Protein AF-A0A357V7M5-F1 (afdb_monomer_lite)

pLDDT: mean 88.06, std 12.11, range [58.19, 98.12]

Secondary structure (DSSP, 8-state):
-PPPPSHHHHHHHHHHHHHHHHHHHHTT--THHHHHHHHHHHHHHHHHHHHHHHHHHHH----HHHHHHHT-

Sequence (72 aa):
MVEPSKWPLVGSVAALITACGSIWFMHGGPWYLMAAGFVIMFYTFFGWWKDVIAESLARKYHTDVVSHGLRV

Foldseek 3Di:
DDDDDPLVVLLVVLVVQLVVLVVQVVVVHDNVSNVVSVVSNVVSVVVVVVVVVCCVPPVVPCDVVNCVVVPD

Radius of gyration: 16.61 Å; chains: 1; bounding box: 32×21×43 Å

Structure (mmCIF, N/CA/C/O backbone):
data_AF-A0A357V7M5-F1
#
_entry.id   AF-A0A357V7M5-F1
#
loop_
_atom_site.group_PDB
_atom_site.id
_atom_site.type_symbol
_atom_site.label_atom_id
_atom_site.label_alt_id
_atom_site.label_comp_id
_atom_site.label_asym_id
_atom_site.label_entity_id
_atom_site.label_seq_id
_atom_site.pdbx_PDB_ins_code
_atom_site.Cartn_x
_atom_site.Cartn_y
_atom_site.Cartn_z
_atom_site.occupancy
_atom_site.B_iso_or_equiv
_atom_site.auth_seq_id
_atom_site.auth_comp_id
_atom_site.auth_asym_id
_atom_site.auth_atom_id
_atom_site.pdbx_PDB_model_num
ATOM 1 N N . MET A 1 1 ? -6.689 2.949 23.920 1.00 58.19 1 MET A N 1
ATOM 2 C CA . MET A 1 1 ? -5.471 3.089 23.094 1.00 58.19 1 MET A CA 1
ATOM 3 C C . MET A 1 1 ? -5.560 2.030 22.015 1.00 58.19 1 MET A C 1
ATOM 5 O O . MET A 1 1 ? -5.914 0.908 22.355 1.00 58.19 1 MET A O 1
ATOM 9 N N . VAL A 1 2 ? -5.343 2.403 20.754 1.00 61.53 2 VAL A N 1
ATOM 10 C CA . VAL A 1 2 ? -5.428 1.476 19.614 1.00 61.53 2 VAL A CA 1
ATOM 11 C C . VAL A 1 2 ? -4.321 0.429 19.750 1.00 61.53 2 VAL A C 1
ATOM 13 O O . VAL A 1 2 ? -3.199 0.762 20.138 1.00 61.53 2 VAL A O 1
ATOM 16 N N . GLU A 1 3 ? -4.638 -0.834 19.479 1.00 77.31 3 GLU A N 1
ATOM 17 C CA . GLU A 1 3 ? -3.641 -1.905 19.479 1.00 77.31 3 GLU A CA 1
ATOM 18 C C . GLU A 1 3 ? -2.603 -1.664 18.369 1.00 77.31 3 GLU A C 1
ATOM 20 O O . GLU A 1 3 ? -2.942 -1.133 17.307 1.00 77.31 3 GLU A O 1
ATOM 25 N N . PRO A 1 4 ? -1.327 -2.027 18.582 1.00 80.62 4 PRO A N 1
ATOM 26 C CA . PRO A 1 4 ? -0.295 -1.833 17.573 1.00 80.62 4 PRO A CA 1
ATOM 27 C C . PRO A 1 4 ? -0.684 -2.531 16.262 1.00 80.62 4 PRO A C 1
ATOM 29 O O . PRO A 1 4 ? -0.821 -3.753 16.192 1.00 80.62 4 PRO A O 1
ATOM 32 N N . SER A 1 5 ? -0.862 -1.727 15.214 1.00 85.06 5 SER A N 1
ATOM 33 C CA . SER A 1 5 ? -1.240 -2.190 13.884 1.00 85.06 5 SER A CA 1
ATOM 34 C C . SER A 1 5 ? -0.005 -2.475 13.036 1.00 85.06 5 SER A C 1
ATOM 36 O O . SER A 1 5 ? 0.972 -1.728 13.035 1.00 85.06 5 SER A O 1
ATOM 38 N N . LYS A 1 6 ? -0.078 -3.553 12.259 1.00 90.25 6 LYS A N 1
ATOM 39 C CA . LYS A 1 6 ? 0.936 -3.966 11.278 1.00 90.25 6 LYS A CA 1
ATOM 40 C C . LYS A 1 6 ? 0.831 -3.202 9.950 1.00 90.25 6 LYS A C 1
ATOM 42 O O . LYS A 1 6 ? 1.806 -3.140 9.204 1.00 90.25 6 LYS A O 1
ATOM 47 N N . TRP A 1 7 ? -0.321 -2.592 9.662 1.00 93.94 7 TRP A N 1
ATOM 48 C CA . TRP A 1 7 ? -0.597 -1.927 8.384 1.00 93.94 7 TRP A CA 1
ATOM 49 C C . TRP A 1 7 ? 0.321 -0.740 8.045 1.00 93.94 7 TRP A C 1
ATOM 51 O O . TRP A 1 7 ? 0.707 -0.647 6.882 1.00 93.94 7 TRP A O 1
ATOM 61 N N . PRO A 1 8 ? 0.761 0.116 8.993 1.00 93.75 8 PRO A N 1
ATOM 62 C CA . PRO A 1 8 ? 1.696 1.203 8.688 1.00 93.75 8 PRO A CA 1
ATOM 63 C C . PRO A 1 8 ? 3.034 0.716 8.110 1.00 93.75 8 PRO A C 1
ATOM 65 O O . PRO A 1 8 ? 3.563 1.310 7.168 1.00 93.75 8 PRO A O 1
ATOM 68 N N . LEU A 1 9 ? 3.567 -0.393 8.635 1.00 94.62 9 LEU A N 1
ATOM 69 C CA . LEU A 1 9 ? 4.821 -0.975 8.154 1.00 94.62 9 LEU A CA 1
ATOM 70 C C . LEU A 1 9 ? 4.640 -1.579 6.759 1.00 94.62 9 LEU A C 1
ATOM 72 O O . LEU A 1 9 ? 5.417 -1.285 5.852 1.00 94.62 9 LEU A O 1
ATOM 76 N N . VAL A 1 10 ? 3.585 -2.381 6.576 1.00 94.94 10 VAL A N 1
ATOM 77 C CA . VAL A 1 10 ? 3.275 -3.006 5.280 1.00 94.94 10 VAL A CA 1
ATOM 78 C C . VAL A 1 10 ? 3.016 -1.938 4.211 1.00 94.94 10 VAL A C 1
ATOM 80 O O . VAL A 1 10 ? 3.549 -2.043 3.109 1.00 94.94 10 VAL A O 1
ATOM 83 N N . GLY A 1 11 ? 2.293 -0.867 4.551 1.00 95.50 11 GLY A N 1
ATOM 84 C CA . GLY A 1 11 ? 2.031 0.262 3.656 1.00 95.50 11 GLY A CA 1
ATOM 85 C C . GLY A 1 11 ? 3.292 1.021 3.251 1.00 95.50 11 GLY A C 1
ATOM 86 O O . GLY A 1 11 ? 3.456 1.355 2.081 1.00 95.50 11 GLY A O 1
ATOM 87 N N . SER A 1 12 ? 4.225 1.228 4.184 1.00 96.50 12 SER A N 1
ATOM 88 C CA . SER A 1 12 ? 5.512 1.875 3.891 1.00 96.50 12 SER A CA 1
ATOM 89 C C . SER A 1 12 ? 6.354 1.054 2.908 1.00 96.50 12 SER A C 1
ATOM 91 O O . SER A 1 12 ? 6.907 1.596 1.951 1.00 96.50 12 SER A O 1
ATOM 93 N N . VAL A 1 13 ? 6.401 -0.270 3.091 1.00 97.12 13 VAL A N 1
ATOM 94 C CA . VAL A 1 13 ? 7.090 -1.183 2.165 1.00 97.12 13 VAL A CA 1
ATOM 95 C C . VAL A 1 13 ? 6.395 -1.209 0.801 1.00 97.12 13 VAL A C 1
ATOM 97 O O . VAL A 1 13 ? 7.065 -1.143 -0.229 1.00 97.12 13 VAL A O 1
ATOM 100 N N . ALA A 1 14 ? 5.059 -1.236 0.772 1.00 96.88 14 ALA A N 1
ATOM 101 C CA . ALA A 1 14 ? 4.286 -1.178 -0.466 1.00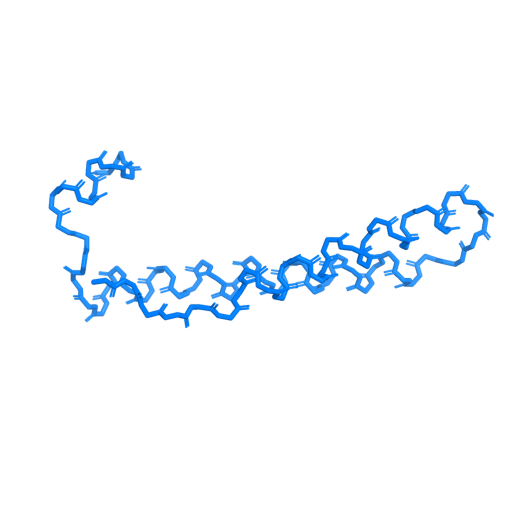 96.88 14 ALA A CA 1
ATOM 102 C C . ALA A 1 14 ? 4.556 0.114 -1.255 1.00 96.88 14 ALA A C 1
ATOM 104 O O . ALA A 1 14 ? 4.739 0.069 -2.475 1.00 96.88 14 ALA A O 1
ATOM 105 N N . ALA A 1 15 ? 4.631 1.258 -0.566 1.00 97.38 15 ALA A N 1
ATOM 106 C CA . ALA A 1 15 ? 4.956 2.550 -1.166 1.00 97.38 15 ALA A CA 1
ATOM 107 C C . ALA A 1 15 ? 6.351 2.545 -1.795 1.00 97.38 15 ALA A C 1
ATOM 109 O O . ALA A 1 15 ? 6.510 2.966 -2.941 1.00 97.38 15 ALA A O 1
ATOM 110 N N . LEU A 1 16 ? 7.343 2.005 -1.081 1.00 97.69 16 LEU A N 1
ATOM 111 C CA . LEU A 1 16 ? 8.713 1.906 -1.574 1.00 97.69 16 LEU A CA 1
ATOM 112 C C . LEU A 1 16 ? 8.803 1.031 -2.832 1.00 97.69 16 LEU A C 1
ATOM 114 O O . LEU A 1 16 ? 9.378 1.454 -3.833 1.00 97.69 16 LEU A O 1
ATOM 118 N N . ILE A 1 17 ? 8.189 -0.158 -2.813 1.00 97.38 17 ILE A N 1
ATOM 119 C CA . ILE A 1 17 ? 8.169 -1.068 -3.969 1.00 97.38 17 ILE A CA 1
ATOM 120 C C . ILE A 1 17 ? 7.479 -0.402 -5.162 1.00 97.38 17 ILE A C 1
ATOM 122 O O . ILE A 1 17 ? 7.980 -0.481 -6.282 1.00 97.38 17 ILE A O 1
ATOM 126 N N . THR A 1 18 ? 6.363 0.293 -4.928 1.00 97.94 18 THR A N 1
ATOM 127 C CA . THR A 1 18 ? 5.636 1.012 -5.983 1.00 97.94 18 THR A CA 1
ATOM 128 C C . THR A 1 18 ? 6.496 2.118 -6.593 1.00 97.94 18 THR A C 1
ATOM 130 O O . THR A 1 18 ? 6.562 2.224 -7.816 1.00 97.94 18 THR A O 1
ATOM 133 N N . ALA A 1 19 ? 7.200 2.908 -5.775 1.00 97.94 19 ALA A N 1
ATOM 134 C CA . ALA A 1 19 ? 8.083 3.970 -6.250 1.00 97.94 19 ALA A CA 1
ATOM 135 C C . ALA A 1 19 ? 9.255 3.410 -7.074 1.00 97.94 19 ALA A C 1
ATOM 137 O O . ALA A 1 19 ? 9.456 3.825 -8.215 1.00 97.94 19 ALA A O 1
ATOM 138 N N . CYS A 1 20 ? 9.978 2.415 -6.547 1.00 97.62 20 CYS A N 1
ATOM 139 C CA . CYS A 1 20 ? 11.079 1.765 -7.263 1.00 97.62 20 CYS A CA 1
ATOM 140 C C . CYS A 1 20 ? 10.604 1.090 -8.559 1.00 97.62 20 CYS A C 1
ATOM 142 O O . CYS A 1 20 ? 11.233 1.245 -9.604 1.00 97.62 20 CYS A O 1
ATOM 144 N N . GLY A 1 21 ? 9.474 0.381 -8.511 1.00 97.62 21 GLY A N 1
ATOM 145 C CA . GLY A 1 21 ? 8.862 -0.250 -9.677 1.00 97.62 21 GLY A CA 1
ATOM 146 C C . GLY A 1 21 ? 8.421 0.759 -10.735 1.00 97.62 21 GLY A C 1
ATOM 147 O O . GLY A 1 21 ? 8.622 0.512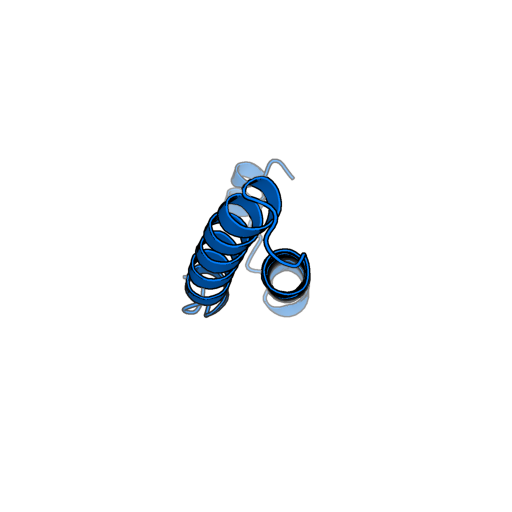 -11.921 1.00 97.62 21 GLY A O 1
ATOM 148 N N . SER A 1 22 ? 7.886 1.911 -10.323 1.00 97.62 22 SER A N 1
ATOM 149 C CA . SER A 1 22 ? 7.488 2.986 -11.24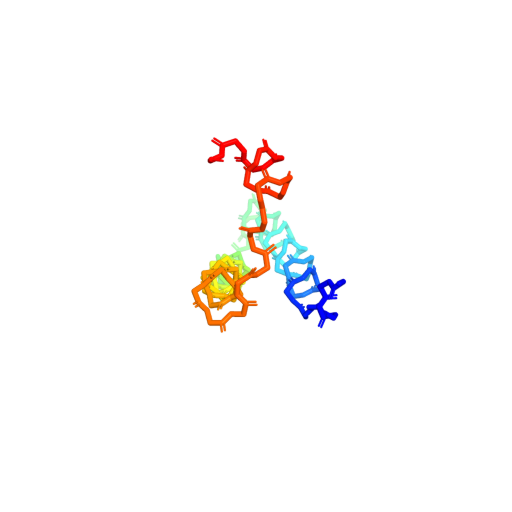2 1.00 97.62 22 SER A CA 1
ATOM 150 C C . SER A 1 22 ? 8.699 3.606 -11.932 1.00 97.62 22 SER A C 1
ATOM 152 O O . SER A 1 22 ? 8.692 3.758 -13.151 1.00 97.62 22 SER A O 1
ATOM 154 N N . ILE A 1 23 ? 9.766 3.899 -11.179 1.00 98.12 23 ILE A N 1
ATOM 155 C CA . ILE A 1 23 ? 11.024 4.406 -11.745 1.00 98.12 23 ILE A CA 1
ATOM 156 C C . ILE A 1 23 ? 11.576 3.407 -12.764 1.00 98.12 23 ILE A C 1
ATOM 158 O O . ILE A 1 23 ? 11.939 3.804 -13.870 1.00 98.12 23 ILE A O 1
ATOM 162 N N . TRP A 1 24 ? 11.605 2.115 -12.424 1.00 97.62 24 TRP A N 1
ATOM 163 C CA . TRP A 1 24 ? 12.122 1.085 -13.321 1.00 97.62 24 TRP A CA 1
ATOM 164 C C . TRP A 1 24 ? 11.294 0.966 -14.603 1.00 97.62 24 TRP A C 1
ATOM 166 O O . TRP A 1 24 ? 11.858 0.935 -15.696 1.00 97.62 24 TRP A O 1
ATOM 176 N N . PHE A 1 25 ? 9.966 0.983 -14.483 1.00 97.81 25 PHE A N 1
ATOM 177 C CA . PHE A 1 25 ? 9.057 0.967 -15.625 1.00 97.81 25 PHE A CA 1
ATOM 178 C C . PHE A 1 25 ? 9.256 2.184 -16.545 1.00 97.81 25 PHE A C 1
ATOM 180 O O . PHE A 1 25 ? 9.353 2.032 -17.761 1.00 97.81 25 PHE A O 1
ATOM 187 N N . MET A 1 26 ? 9.413 3.386 -15.977 1.00 97.50 26 MET A N 1
ATOM 188 C CA . MET A 1 26 ? 9.661 4.618 -16.741 1.00 97.50 26 MET A CA 1
ATOM 189 C C . MET A 1 26 ? 11.006 4.618 -17.490 1.00 97.50 26 MET A C 1
ATOM 191 O O . MET A 1 26 ? 11.151 5.344 -18.468 1.00 97.50 26 MET A O 1
ATOM 195 N N . HIS A 1 27 ? 11.969 3.786 -17.076 1.00 97.31 27 HIS A N 1
ATOM 196 C CA . HIS A 1 27 ? 13.268 3.617 -17.742 1.00 97.31 27 HIS A CA 1
ATOM 197 C C . HIS A 1 27 ? 13.302 2.415 -18.708 1.00 97.31 27 HIS A C 1
ATOM 199 O O . HIS A 1 27 ? 14.372 1.895 -19.017 1.00 97.31 27 HIS A O 1
ATOM 205 N N . GLY A 1 28 ? 12.141 1.948 -19.183 1.00 96.12 28 GLY A N 1
ATOM 206 C CA . GLY A 1 28 ? 12.038 0.834 -20.135 1.00 96.12 28 GLY A CA 1
ATOM 207 C C . GLY A 1 28 ? 12.134 -0.553 -19.495 1.00 96.12 28 GLY A C 1
ATOM 208 O O . GLY A 1 28 ? 12.212 -1.559 -20.199 1.00 96.12 28 GLY A O 1
ATOM 209 N N . GLY A 1 29 ? 12.126 -0.618 -18.163 1.00 95.88 29 GLY A N 1
ATOM 210 C CA . GLY A 1 29 ? 12.016 -1.862 -17.421 1.00 95.88 29 GLY A CA 1
ATOM 211 C C . GLY A 1 29 ? 10.608 -2.468 -17.473 1.00 95.88 29 GLY A C 1
ATOM 212 O O . GLY A 1 29 ? 9.637 -1.823 -17.873 1.00 95.88 29 GLY A O 1
ATOM 213 N N . PRO A 1 30 ? 10.469 -3.727 -17.048 1.00 95.31 30 PRO A N 1
ATOM 214 C CA . PRO A 1 30 ? 9.191 -4.423 -17.042 1.00 95.31 30 PRO A CA 1
ATOM 215 C C . PRO A 1 30 ? 8.239 -3.900 -15.949 1.00 95.31 30 PRO A C 1
ATOM 217 O O . PRO A 1 30 ? 8.650 -3.497 -14.862 1.00 95.31 30 PRO A O 1
ATOM 220 N N . TRP A 1 31 ? 6.932 -3.966 -16.214 1.00 95.12 31 TRP A N 1
ATOM 221 C CA . TRP A 1 31 ? 5.887 -3.376 -15.361 1.00 95.12 31 TRP A CA 1
ATOM 222 C C . TRP A 1 31 ? 5.542 -4.187 -14.097 1.00 95.12 31 TRP A C 1
ATOM 224 O O . TRP A 1 31 ? 4.836 -3.687 -13.218 1.00 95.12 31 TRP A O 1
ATOM 234 N N . TYR A 1 32 ? 6.019 -5.432 -13.973 1.00 96.19 32 TYR A N 1
ATOM 235 C CA . TYR A 1 32 ? 5.582 -6.347 -12.910 1.00 96.19 32 TYR A CA 1
ATOM 236 C C . TYR A 1 32 ? 5.910 -5.845 -11.498 1.00 96.19 32 TYR A C 1
ATOM 238 O O . TYR A 1 32 ? 5.126 -6.076 -10.581 1.00 96.19 32 TYR A O 1
ATOM 246 N N . LEU A 1 33 ? 7.033 -5.141 -11.304 1.00 95.38 33 LEU A N 1
ATOM 247 C CA . LEU A 1 33 ? 7.438 -4.675 -9.973 1.00 95.38 33 LEU A CA 1
ATOM 248 C C . LEU A 1 33 ? 6.526 -3.543 -9.489 1.00 95.38 33 LEU A C 1
ATOM 250 O O . LEU A 1 33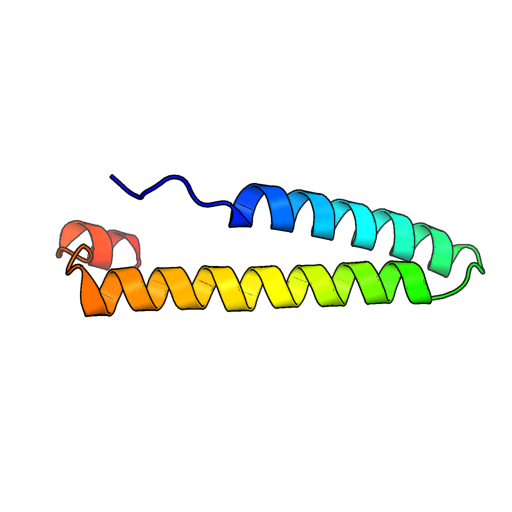 ? 6.107 -3.527 -8.334 1.00 95.38 33 LEU A O 1
ATOM 254 N N . MET A 1 34 ? 6.163 -2.639 -10.402 1.00 96.81 34 MET A N 1
ATOM 255 C CA . MET A 1 34 ? 5.178 -1.590 -10.152 1.00 96.81 34 MET A CA 1
ATOM 256 C C . MET A 1 34 ? 3.817 -2.200 -9.793 1.00 96.81 34 MET A C 1
ATOM 258 O O . MET A 1 34 ? 3.220 -1.821 -8.787 1.00 96.81 34 MET A O 1
ATOM 262 N N . ALA A 1 35 ? 3.345 -3.180 -10.571 1.00 97.50 35 ALA A N 1
ATOM 263 C CA . ALA A 1 35 ? 2.074 -3.845 -10.296 1.00 97.50 35 ALA A CA 1
ATOM 264 C C . ALA A 1 35 ? 2.074 -4.603 -8.964 1.00 97.50 35 ALA A C 1
ATOM 266 O O . ALA A 1 35 ? 1.101 -4.508 -8.220 1.00 97.50 35 ALA A O 1
ATOM 267 N N . ALA A 1 36 ? 3.163 -5.295 -8.621 1.00 97.44 36 ALA A N 1
ATOM 268 C CA . ALA A 1 36 ? 3.306 -5.939 -7.318 1.00 97.44 36 ALA A CA 1
ATOM 269 C C . ALA A 1 36 ? 3.204 -4.917 -6.172 1.00 97.44 36 ALA A C 1
ATOM 271 O O . ALA A 1 36 ? 2.478 -5.154 -5.207 1.00 97.44 36 ALA A O 1
ATOM 272 N N . GLY A 1 37 ? 3.855 -3.755 -6.307 1.00 97.06 37 GLY A N 1
ATOM 273 C CA . GLY A 1 37 ? 3.729 -2.648 -5.356 1.00 97.06 37 GLY A CA 1
ATOM 274 C C . GLY A 1 37 ? 2.279 -2.189 -5.173 1.00 97.06 37 GLY A C 1
ATOM 275 O O . GLY A 1 37 ? 1.790 -2.133 -4.043 1.00 97.06 37 GLY A O 1
ATOM 276 N N . PHE A 1 38 ? 1.558 -1.957 -6.275 1.00 97.75 38 PHE A N 1
ATOM 277 C CA . PHE A 1 38 ? 0.146 -1.566 -6.231 1.00 97.75 38 PHE A CA 1
ATOM 278 C C . PHE A 1 38 ? -0.760 -2.635 -5.612 1.00 97.75 38 PHE A C 1
ATOM 280 O O . PHE A 1 38 ? -1.646 -2.298 -4.828 1.00 97.75 38 PHE A O 1
ATOM 287 N N . VAL A 1 39 ? -0.536 -3.919 -5.900 1.00 98.12 39 VAL A N 1
ATOM 288 C CA . VAL A 1 39 ? -1.307 -5.018 -5.295 1.00 98.12 39 VAL A CA 1
ATOM 289 C C . VAL A 1 39 ? -1.145 -5.023 -3.773 1.00 98.12 39 VAL A C 1
ATOM 291 O O . VAL A 1 39 ? -2.140 -5.093 -3.050 1.00 98.12 39 VAL A O 1
ATOM 294 N N . ILE A 1 40 ? 0.087 -4.889 -3.270 1.00 96.62 40 ILE A N 1
ATOM 295 C CA . ILE A 1 40 ? 0.357 -4.845 -1.823 1.00 96.62 40 ILE A CA 1
ATOM 296 C C . ILE A 1 40 ? -0.227 -3.56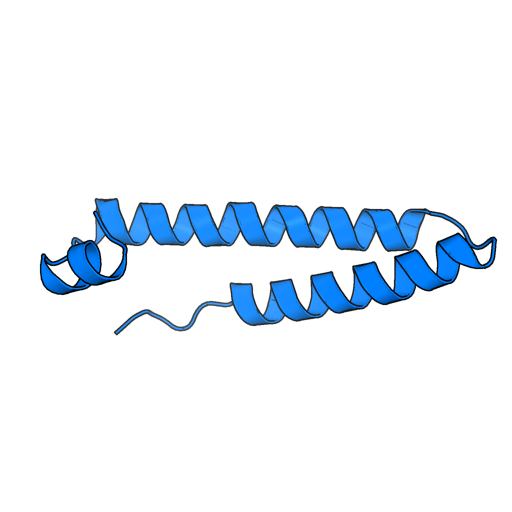5 -1.202 1.00 96.62 40 ILE A C 1
ATOM 298 O O . ILE A 1 40 ? -0.763 -3.599 -0.091 1.00 96.62 40 ILE A O 1
ATOM 302 N N . MET A 1 41 ? -0.172 -2.441 -1.921 1.00 96.94 41 MET A N 1
ATOM 303 C CA . MET A 1 41 ? -0.751 -1.172 -1.480 1.00 96.94 41 MET A CA 1
ATOM 304 C C . MET A 1 41 ? -2.265 -1.292 -1.288 1.00 96.94 41 MET A C 1
ATOM 306 O O . MET A 1 41 ? -2.779 -0.993 -0.211 1.00 96.94 41 MET A O 1
ATOM 310 N N . PHE A 1 42 ? -2.982 -1.793 -2.298 1.00 97.56 42 PHE A N 1
ATOM 311 C CA . PHE A 1 42 ? -4.425 -1.992 -2.200 1.00 97.56 42 PHE A CA 1
ATOM 312 C C . PHE A 1 42 ? -4.774 -2.987 -1.098 1.00 97.56 42 PHE A C 1
ATOM 314 O O . PHE A 1 42 ? -5.660 -2.708 -0.293 1.00 97.56 42 PHE A O 1
ATOM 321 N N . TYR A 1 43 ? -4.033 -4.093 -0.987 1.00 96.56 43 TYR A N 1
ATOM 322 C CA . TYR A 1 43 ? -4.205 -5.045 0.109 1.00 96.56 43 TYR A CA 1
ATOM 323 C C . TYR A 1 43 ? -4.066 -4.379 1.488 1.00 96.56 43 TYR A C 1
ATOM 325 O O . TYR A 1 43 ? -4.868 -4.642 2.385 1.00 96.56 43 TYR A O 1
ATOM 333 N N . THR A 1 44 ? -3.104 -3.464 1.642 1.00 96.44 44 THR A N 1
ATOM 334 C CA . THR A 1 44 ? -2.919 -2.691 2.877 1.00 96.44 44 THR A CA 1
ATOM 335 C C . THR A 1 44 ? -4.127 -1.805 3.168 1.00 96.44 44 THR A C 1
ATOM 337 O O . THR A 1 44 ? -4.613 -1.817 4.295 1.00 96.44 44 THR A O 1
ATOM 340 N N . PHE A 1 45 ? -4.651 -1.073 2.179 1.00 95.62 45 PHE A N 1
ATOM 341 C CA . PHE A 1 45 ? -5.832 -0.224 2.378 1.00 95.62 45 PHE A CA 1
ATOM 342 C C . PHE A 1 45 ? -7.071 -1.033 2.761 1.00 95.62 45 PHE A C 1
ATOM 344 O O . PHE A 1 45 ? -7.741 -0.698 3.737 1.00 95.62 45 PHE A O 1
ATOM 351 N N . PHE A 1 46 ? -7.345 -2.130 2.047 1.00 96.12 46 PHE A N 1
ATOM 352 C CA . PHE A 1 46 ? -8.474 -3.006 2.359 1.00 96.12 46 PHE A CA 1
ATOM 353 C C . PHE A 1 46 ? -8.362 -3.595 3.766 1.00 96.12 46 PHE A C 1
ATOM 355 O O . PHE A 1 46 ? -9.325 -3.559 4.532 1.00 96.12 46 PHE A O 1
ATOM 362 N N . GLY A 1 47 ? -7.187 -4.116 4.125 1.00 94.25 47 GLY A N 1
ATOM 363 C CA . GLY A 1 47 ? -6.950 -4.701 5.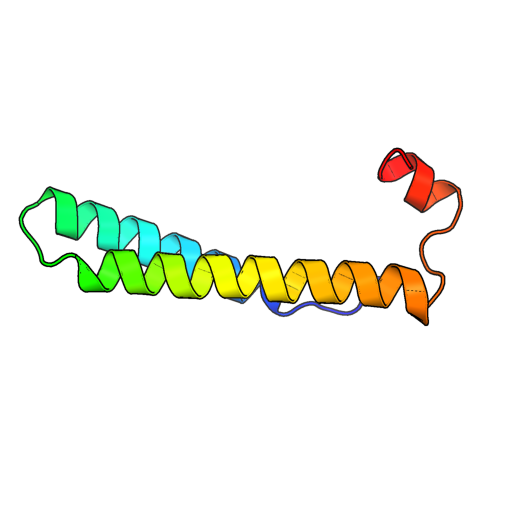439 1.00 94.25 47 GLY A CA 1
ATOM 364 C C . GLY A 1 47 ? -7.054 -3.682 6.570 1.00 94.25 47 GLY A C 1
ATOM 365 O O . GLY A 1 47 ? -7.726 -3.937 7.569 1.00 94.25 47 GLY A O 1
ATOM 366 N N . TRP A 1 48 ? -6.457 -2.504 6.386 1.00 94.88 48 TRP A N 1
ATOM 367 C CA . TRP A 1 48 ? -6.477 -1.443 7.385 1.00 94.88 48 TRP A CA 1
ATOM 368 C C . TRP A 1 48 ? -7.893 -0.914 7.604 1.00 94.88 48 TRP A C 1
ATOM 370 O O . TRP A 1 48 ? -8.362 -0.878 8.739 1.00 94.88 48 TRP A O 1
ATOM 380 N N . TRP A 1 49 ? -8.626 -0.568 6.546 1.00 93.25 49 TRP A N 1
ATOM 381 C CA . TRP A 1 49 ? -9.992 -0.067 6.708 1.00 93.25 49 TRP A CA 1
ATOM 382 C C . TRP A 1 49 ? -10.955 -1.113 7.258 1.00 93.25 49 TRP A C 1
ATOM 384 O O . TRP A 1 49 ? -11.818 -0.768 8.063 1.00 93.25 49 TRP A O 1
ATOM 394 N N . LYS A 1 50 ? -10.784 -2.394 6.912 1.00 92.88 50 LYS A N 1
ATOM 395 C CA . LYS A 1 50 ? -11.543 -3.477 7.551 1.00 92.88 50 LYS A CA 1
ATOM 396 C C . LYS A 1 50 ? -11.318 -3.491 9.066 1.00 92.88 50 LYS A C 1
ATOM 398 O O . LYS A 1 50 ? -12.271 -3.694 9.814 1.00 92.88 50 LYS A O 1
ATOM 403 N N . ASP A 1 51 ? -10.083 -3.287 9.518 1.00 89.62 51 ASP A N 1
ATOM 404 C CA . ASP A 1 51 ? -9.761 -3.260 10.946 1.00 89.62 51 ASP A CA 1
ATOM 405 C C . ASP A 1 51 ? -10.342 -2.017 11.639 1.00 89.62 51 ASP A C 1
ATOM 407 O O . ASP A 1 51 ? -10.897 -2.152 12.726 1.00 89.62 51 ASP A O 1
ATOM 411 N N . VAL A 1 52 ? -10.347 -0.850 10.980 1.00 87.94 52 VAL A N 1
ATOM 412 C CA . VAL A 1 52 ? -11.027 0.365 11.483 1.00 87.94 52 VAL A CA 1
ATOM 413 C C . VAL A 1 52 ? -12.532 0.131 11.653 1.00 87.94 52 VAL A C 1
ATOM 415 O O . VAL A 1 52 ? -13.102 0.455 12.693 1.00 87.94 52 VAL A O 1
ATOM 418 N N . ILE A 1 53 ? -13.189 -0.478 10.661 1.00 88.06 53 ILE A N 1
ATOM 419 C CA . ILE A 1 53 ? -14.623 -0.797 10.735 1.00 88.06 53 ILE A CA 1
ATOM 420 C C . ILE A 1 53 ? -14.896 -1.803 11.862 1.00 88.06 53 ILE A C 1
ATOM 422 O O . ILE A 1 53 ? -15.855 -1.643 12.617 1.00 88.06 53 ILE A O 1
ATOM 426 N N . ALA A 1 54 ? -14.050 -2.827 12.009 1.00 86.06 54 ALA A N 1
ATOM 427 C CA . ALA A 1 54 ? -14.183 -3.812 13.079 1.00 86.06 54 ALA A CA 1
ATOM 428 C C . ALA A 1 54 ? -13.994 -3.185 14.470 1.00 86.06 54 ALA A C 1
ATOM 430 O O . ALA A 1 54 ? -14.731 -3.519 15.397 1.00 86.06 54 ALA A O 1
ATOM 431 N N . GLU A 1 55 ? -13.051 -2.253 14.619 1.00 83.69 55 GLU A N 1
ATOM 432 C CA . GLU A 1 55 ? -12.841 -1.502 15.859 1.00 83.69 55 GLU A CA 1
ATOM 433 C C . GLU A 1 55 ? -14.064 -0.639 16.211 1.00 83.69 55 GLU A C 1
ATOM 435 O O . GLU A 1 55 ? -14.500 -0.616 17.367 1.00 83.69 55 GLU A O 1
ATOM 440 N N . SER A 1 56 ? -14.674 -0.016 15.198 1.00 77.75 56 SER A N 1
ATOM 441 C CA . SER A 1 56 ? -15.901 0.771 15.332 1.00 77.75 56 SER A CA 1
ATOM 442 C C . SER A 1 56 ? -17.104 -0.067 15.777 1.00 77.75 56 SER A C 1
ATOM 444 O O . SER A 1 56 ? -17.753 0.260 16.772 1.00 77.75 56 SER A O 1
ATOM 446 N N . LEU A 1 57 ? -17.370 -1.185 15.091 1.00 76.81 57 LEU A N 1
ATOM 447 C CA . LEU A 1 57 ? -18.562 -2.010 15.310 1.00 76.81 57 LEU A CA 1
ATOM 448 C C . LEU A 1 57 ? -18.455 -2.930 16.534 1.00 76.81 57 LEU A C 1
ATOM 450 O O . LEU A 1 57 ? -19.422 -3.077 17.278 1.00 76.81 57 LEU A O 1
ATOM 454 N N . ALA A 1 58 ? -17.303 -3.574 16.744 1.00 69.69 58 ALA A N 1
ATOM 455 C CA . ALA A 1 58 ? -17.171 -4.637 17.742 1.00 69.69 58 ALA A CA 1
ATOM 456 C C . ALA A 1 58 ? -16.693 -4.135 19.110 1.00 69.69 58 ALA A C 1
ATOM 458 O O . ALA A 1 58 ? -17.032 -4.738 20.127 1.00 69.69 58 ALA A O 1
ATOM 459 N N . ARG A 1 59 ? -15.905 -3.051 19.160 1.00 60.81 59 ARG A N 1
ATOM 460 C CA . ARG A 1 59 ? -15.257 -2.600 20.405 1.00 60.81 59 ARG A CA 1
ATOM 461 C C . ARG A 1 59 ? -15.790 -1.278 20.974 1.00 60.81 59 ARG A C 1
ATOM 463 O O . ARG A 1 59 ? -15.357 -0.884 22.052 1.00 60.81 59 ARG A O 1
ATOM 470 N N . LYS A 1 60 ? -16.751 -0.618 20.305 1.00 62.31 60 LYS A N 1
ATOM 471 C CA . LYS A 1 60 ? -17.376 0.659 20.726 1.00 62.31 60 LYS A CA 1
ATOM 472 C C . LYS A 1 60 ? -16.372 1.779 21.072 1.00 62.31 60 LYS A C 1
ATOM 474 O O . LYS A 1 60 ? -16.680 2.659 21.872 1.00 62.31 60 LYS A O 1
ATOM 479 N N . TYR A 1 61 ? -15.176 1.782 20.477 1.00 62.84 61 TYR A N 1
ATOM 480 C CA . TYR A 1 61 ? -14.157 2.808 20.758 1.00 62.84 61 TYR A CA 1
ATOM 481 C C . TYR A 1 61 ? -14.422 4.162 20.083 1.00 62.84 61 TYR A C 1
ATOM 483 O O . TYR A 1 61 ? -13.732 5.137 20.374 1.00 62.84 61 TYR A O 1
ATOM 491 N N . HIS A 1 62 ? -15.450 4.253 19.237 1.00 63.28 62 HIS A N 1
ATOM 492 C CA . HIS A 1 62 ? -15.944 5.510 18.678 1.00 63.28 62 HIS A CA 1
ATOM 493 C C . HIS A 1 62 ? -16.848 6.224 19.695 1.00 63.28 62 HIS A C 1
ATOM 495 O O . HIS A 1 62 ? -18.066 6.272 19.547 1.00 63.28 62 HIS A O 1
ATOM 501 N N . THR A 1 63 ? -16.247 6.729 20.774 1.00 73.00 63 THR A N 1
ATOM 502 C CA . THR A 1 63 ? -16.918 7.658 21.696 1.00 73.00 63 THR A CA 1
ATOM 503 C C . THR A 1 63 ? -17.187 8.992 20.993 1.00 73.00 63 THR A C 1
ATOM 505 O O . THR A 1 63 ? -16.525 9.296 20.002 1.00 73.00 63 THR A O 1
ATOM 508 N N . ASP A 1 64 ? -18.097 9.823 21.516 1.00 70.19 64 ASP A N 1
ATOM 509 C CA . ASP A 1 64 ? -18.444 11.125 20.909 1.00 70.19 64 ASP A CA 1
ATOM 510 C C . ASP A 1 64 ? -17.217 11.996 20.592 1.00 70.19 64 ASP A C 1
ATOM 512 O O . ASP A 1 64 ? -17.181 12.672 19.571 1.00 70.19 64 ASP A O 1
ATOM 516 N N . VAL A 1 65 ? -16.164 11.932 21.414 1.00 76.06 65 VAL A N 1
ATOM 517 C CA . VAL A 1 65 ? -14.903 12.660 21.182 1.00 76.06 65 VAL A CA 1
ATOM 518 C C . VAL A 1 65 ? -14.144 12.127 19.957 1.00 76.06 65 VAL A C 1
ATOM 520 O O . VAL A 1 65 ? -13.589 12.907 19.184 1.00 76.06 65 VAL A O 1
ATOM 523 N N . VAL A 1 66 ? -14.114 10.805 19.762 1.00 73.81 66 VAL A N 1
ATOM 524 C CA . VAL A 1 66 ? -13.441 10.152 18.624 1.00 73.81 66 VAL A CA 1
ATOM 525 C C . VAL A 1 66 ? -14.239 10.356 17.341 1.00 73.81 66 VAL A C 1
ATOM 527 O O . VAL A 1 66 ? -13.654 10.696 16.314 1.00 73.81 66 VAL A O 1
ATOM 530 N N . SER A 1 67 ? -15.563 10.209 17.404 1.00 74.62 67 SER A N 1
ATOM 531 C CA . SER A 1 67 ? -16.461 10.483 16.278 1.00 74.62 67 SER A CA 1
ATOM 532 C C . SER A 1 67 ? -16.355 11.949 15.855 1.00 74.62 67 SER A C 1
ATOM 534 O O . SER A 1 67 ? -16.080 12.214 14.689 1.00 74.62 67 SER A O 1
ATOM 536 N N . HIS A 1 68 ? -16.347 12.893 16.803 1.00 78.12 68 HIS A N 1
ATOM 537 C CA . HIS A 1 68 ? -16.123 14.311 16.511 1.00 78.12 68 HIS A CA 1
ATOM 538 C C . HIS A 1 68 ? -14.755 14.583 15.858 1.00 78.12 68 HIS A C 1
ATOM 540 O O . HIS A 1 68 ? -14.665 15.363 14.909 1.00 78.12 68 HIS A O 1
ATOM 546 N N . GLY A 1 69 ? -13.690 13.903 16.301 1.00 80.12 69 GLY A N 1
ATOM 547 C CA . GLY A 1 69 ? -12.365 13.973 15.671 1.00 80.12 69 GLY A CA 1
ATOM 548 C C . GLY A 1 69 ? -12.321 13.400 14.246 1.00 80.12 69 GLY A C 1
ATOM 549 O O . GLY A 1 69 ? -11.620 13.934 13.387 1.00 80.12 69 GLY A O 1
ATOM 550 N N . LEU A 1 70 ? -13.109 12.356 13.977 1.00 77.12 70 LEU A N 1
ATOM 551 C CA . LEU A 1 70 ? -13.332 11.781 12.643 1.00 77.12 70 LEU A CA 1
ATOM 552 C C . LEU A 1 70 ? -14.372 12.559 11.816 1.00 77.12 70 LEU A C 1
ATOM 554 O O . LEU A 1 70 ? -14.497 12.313 10.617 1.00 77.12 70 LEU A O 1
ATOM 558 N N . ARG A 1 71 ? -15.057 13.527 12.442 1.00 71.88 71 ARG A N 1
ATOM 559 C CA . ARG A 1 71 ? -16.168 14.340 11.918 1.00 71.88 71 ARG A CA 1
ATOM 560 C C . ARG A 1 71 ? -17.438 13.546 11.588 1.00 71.88 71 ARG A C 1
ATOM 562 O O . ARG A 1 71 ? -18.114 13.863 10.609 1.00 71.88 71 ARG A O 1
ATOM 569 N N . VAL A 1 72 ? -17.744 12.533 12.394 1.00 60.66 72 VAL A N 1
ATOM 570 C CA . VAL A 1 72 ? -18.986 11.739 12.361 1.00 60.66 72 VAL A CA 1
ATOM 571 C C . VAL A 1 72 ? -19.797 12.002 13.622 1.00 60.66 72 VAL A C 1
ATOM 573 O O . VAL A 1 72 ? -19.166 12.239 14.678 1.00 60.66 72 VAL A O 1
#